Protein AF-A0A7C4D7M1-F1 (afdb_monomer)

Structure (mmCIF, N/CA/C/O backbone):
data_AF-A0A7C4D7M1-F1
#
_entry.id   AF-A0A7C4D7M1-F1
#
loop_
_atom_site.group_PDB
_atom_site.id
_atom_site.type_symbol
_atom_site.label_atom_id
_atom_site.label_alt_id
_atom_site.label_comp_id
_atom_site.label_asym_id
_atom_site.label_entity_id
_atom_site.label_seq_id
_atom_site.pdbx_PDB_ins_code
_atom_site.Cartn_x
_atom_site.Cartn_y
_atom_site.Cartn_z
_atom_site.occupancy
_atom_site.B_iso_or_equiv
_atom_site.auth_seq_id
_atom_site.auth_comp_id
_atom_site.auth_asym_id
_atom_site.auth_atom_id
_atom_site.pdbx_PDB_model_num
ATOM 1 N N . MET A 1 1 ? 53.637 16.516 -50.371 1.00 50.16 1 MET A N 1
ATOM 2 C CA . MET A 1 1 ? 54.147 16.818 -49.015 1.00 50.16 1 MET A CA 1
ATOM 3 C C . MET A 1 1 ? 53.227 17.854 -48.391 1.00 50.16 1 MET A C 1
ATOM 5 O O . MET A 1 1 ? 53.273 19.008 -48.789 1.00 50.16 1 MET A O 1
ATOM 9 N N . VAL A 1 2 ? 52.312 17.439 -47.511 1.00 54.41 2 VAL A N 1
ATOM 10 C CA . VAL A 1 2 ? 51.442 18.380 -46.788 1.00 54.41 2 VAL A CA 1
ATOM 11 C C . VAL A 1 2 ? 52.280 18.972 -45.658 1.00 54.41 2 VAL A C 1
ATOM 13 O O . VAL A 1 2 ? 52.757 18.233 -44.802 1.00 54.41 2 VAL A O 1
ATOM 16 N N . ASN A 1 3 ? 52.534 20.280 -45.714 1.00 55.53 3 ASN A N 1
ATOM 17 C CA . ASN A 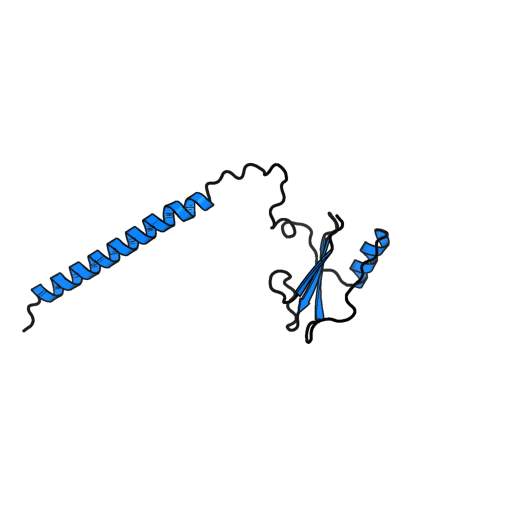1 3 ? 53.400 20.981 -44.768 1.00 55.53 3 ASN A CA 1
ATOM 18 C C . ASN A 1 3 ? 52.934 20.734 -43.328 1.00 55.53 3 ASN A C 1
ATOM 20 O O . ASN A 1 3 ? 51.800 21.068 -42.984 1.00 55.53 3 ASN A O 1
ATOM 24 N N . ALA A 1 4 ? 53.822 20.196 -42.486 1.00 59.88 4 ALA A N 1
ATOM 25 C CA . ALA A 1 4 ? 53.570 19.927 -41.067 1.00 59.88 4 ALA A CA 1
ATOM 26 C C . ALA A 1 4 ? 53.013 21.157 -40.322 1.00 59.88 4 ALA A C 1
ATOM 28 O O . ALA A 1 4 ? 52.165 21.021 -39.446 1.00 59.88 4 ALA A O 1
ATOM 29 N N . LEU A 1 5 ? 53.388 22.362 -40.771 1.00 57.03 5 LEU A N 1
ATOM 30 C CA . LEU A 1 5 ? 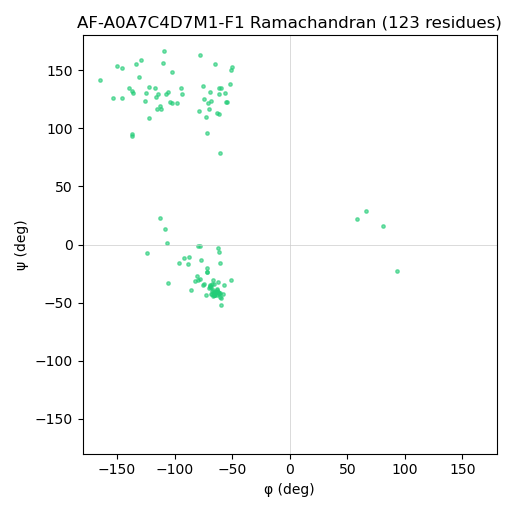52.870 23.640 -40.280 1.00 57.03 5 LEU A CA 1
ATOM 31 C C . LEU A 1 5 ? 51.336 23.772 -40.403 1.00 57.03 5 LEU A C 1
ATOM 33 O O . LEU A 1 5 ? 50.694 24.358 -39.538 1.00 57.03 5 LEU A O 1
ATOM 37 N N . SER A 1 6 ? 50.727 23.209 -41.454 1.00 62.22 6 SER A N 1
ATOM 38 C CA . SER A 1 6 ? 49.276 23.273 -41.690 1.00 62.22 6 SER A CA 1
ATOM 39 C C . SER A 1 6 ? 48.490 22.345 -40.758 1.00 62.22 6 SER A C 1
ATOM 41 O O . SER A 1 6 ? 47.384 22.681 -40.332 1.00 62.22 6 SER A O 1
ATOM 43 N N . LEU A 1 7 ? 49.069 21.193 -40.406 1.00 62.34 7 LEU A N 1
ATOM 44 C CA . LEU A 1 7 ? 48.445 20.214 -39.518 1.00 62.34 7 LEU A CA 1
ATOM 45 C C . LEU A 1 7 ? 48.434 20.716 -38.067 1.00 62.34 7 LEU A C 1
ATOM 47 O O . LEU A 1 7 ? 47.403 20.648 -37.401 1.00 62.34 7 LEU A O 1
ATOM 51 N N . THR A 1 8 ? 49.547 21.294 -37.607 1.00 65.88 8 THR A N 1
ATOM 52 C CA . THR A 1 8 ? 49.680 21.835 -36.246 1.00 65.88 8 THR A CA 1
ATOM 53 C C . THR A 1 8 ? 48.696 22.975 -35.984 1.00 65.88 8 THR A C 1
ATOM 55 O O . THR A 1 8 ? 48.059 22.999 -34.934 1.00 65.88 8 THR A O 1
ATOM 58 N N . VAL A 1 9 ? 48.497 23.873 -36.957 1.00 68.12 9 VAL A N 1
ATOM 59 C CA . VAL A 1 9 ? 47.524 24.977 -36.852 1.00 68.12 9 VAL A CA 1
ATOM 60 C C . VAL A 1 9 ? 46.093 24.448 -36.733 1.00 68.12 9 VAL A C 1
ATOM 62 O O . VAL A 1 9 ? 45.321 24.938 -35.913 1.00 68.12 9 VAL A O 1
ATOM 65 N N . ARG A 1 10 ? 45.734 23.409 -37.497 1.00 59.88 10 ARG A N 1
ATOM 66 C CA . ARG A 1 10 ? 44.396 22.802 -37.426 1.00 59.88 10 ARG A CA 1
ATOM 67 C C . ARG A 1 10 ? 44.147 22.140 -36.072 1.00 59.88 10 ARG A C 1
ATOM 69 O O . ARG A 1 10 ? 43.094 22.361 -35.489 1.00 59.88 10 ARG A O 1
ATOM 76 N N . ILE A 1 11 ? 45.120 21.400 -35.540 1.00 64.06 11 ILE A N 1
ATOM 77 C CA . ILE A 1 11 ? 45.010 20.758 -34.218 1.00 64.06 11 ILE A CA 1
ATOM 78 C C . ILE A 1 11 ? 44.845 21.807 -33.109 1.00 64.06 11 ILE A C 1
ATOM 80 O O . ILE A 1 11 ? 44.006 21.633 -32.229 1.00 64.06 11 ILE A O 1
ATOM 84 N N . LEU A 1 12 ? 45.579 22.922 -33.182 1.00 59.72 12 LEU A N 1
ATOM 85 C CA . LEU A 1 12 ? 45.454 24.037 -32.235 1.00 59.72 12 LEU A CA 1
ATOM 86 C C . LEU A 1 12 ? 44.070 24.703 -32.275 1.00 59.72 12 LEU A C 1
ATOM 88 O O . LEU A 1 12 ? 43.523 25.021 -31.221 1.00 59.72 12 LEU A O 1
ATOM 92 N N . ILE A 1 13 ? 43.482 24.867 -33.465 1.00 62.16 13 ILE A N 1
ATOM 93 C CA . ILE A 1 13 ? 42.122 25.408 -33.629 1.00 62.16 13 ILE A CA 1
ATOM 94 C C . ILE A 1 13 ? 41.071 24.444 -33.062 1.00 62.16 13 ILE A C 1
ATOM 96 O O . ILE A 1 13 ? 40.126 24.874 -32.406 1.00 62.16 13 ILE A O 1
ATOM 100 N N . PHE A 1 14 ? 41.231 23.136 -33.271 1.00 57.81 14 PHE A N 1
ATOM 101 C CA . PHE A 1 14 ? 40.309 22.156 -32.697 1.00 57.81 14 PHE A CA 1
ATOM 102 C C . PHE A 1 14 ? 40.432 22.090 -31.168 1.00 57.81 14 PHE A C 1
ATOM 104 O O . PHE A 1 14 ? 39.416 22.104 -30.479 1.00 57.81 14 PHE A O 1
ATOM 111 N N . ALA A 1 15 ? 41.649 22.100 -30.619 1.00 60.41 15 ALA A N 1
ATOM 112 C CA . ALA A 1 15 ? 41.863 22.079 -29.173 1.00 60.41 15 ALA A CA 1
ATOM 113 C C . ALA A 1 15 ? 41.288 23.322 -28.466 1.00 60.41 15 ALA A C 1
ATOM 115 O O . ALA A 1 15 ? 40.704 23.200 -27.387 1.00 60.41 15 ALA A O 1
ATOM 116 N N . SER A 1 16 ? 41.397 24.509 -29.077 1.00 58.03 16 SER A N 1
ATOM 117 C CA . SER A 1 16 ? 40.817 25.731 -28.508 1.00 58.03 16 SER A CA 1
ATOM 118 C C . SER A 1 16 ? 39.285 25.722 -28.536 1.00 58.03 16 SER A C 1
ATOM 120 O O . SER A 1 16 ? 38.668 26.161 -27.567 1.00 58.03 16 SER A O 1
ATOM 122 N N . ALA A 1 17 ? 38.671 25.152 -29.578 1.00 60.06 17 ALA A N 1
ATOM 123 C CA . ALA A 1 17 ? 37.217 25.040 -29.694 1.00 60.06 17 ALA A CA 1
ATOM 124 C C . ALA A 1 17 ? 36.597 24.065 -28.673 1.00 60.06 17 ALA A C 1
ATOM 126 O O . ALA A 1 17 ? 35.524 24.330 -28.137 1.00 60.06 17 ALA A O 1
ATOM 127 N N . PHE A 1 18 ? 37.269 22.954 -28.351 1.00 59.56 18 PHE A N 1
ATOM 128 C CA . PHE A 1 18 ? 36.792 22.037 -27.304 1.00 59.56 18 PHE A CA 1
ATOM 129 C C . PHE A 1 18 ? 36.900 22.648 -25.902 1.00 59.56 18 PHE A C 1
ATOM 131 O O . PHE A 1 18 ? 36.009 22.456 -25.074 1.00 59.56 18 PHE A O 1
ATOM 138 N N . SER A 1 19 ? 37.960 23.422 -25.649 1.00 60.06 19 SER A N 1
ATOM 139 C CA . SER A 1 19 ? 38.154 24.114 -24.372 1.00 60.06 19 SER A CA 1
ATOM 140 C C . SER A 1 19 ? 37.081 25.180 -24.128 1.00 60.06 19 SER A C 1
ATOM 142 O O . SER A 1 19 ? 36.503 25.239 -23.043 1.00 60.06 19 SER A O 1
ATOM 144 N N . THR A 1 20 ? 36.731 25.977 -25.145 1.00 65.12 20 THR A N 1
ATOM 145 C CA . THR A 1 20 ? 35.678 26.995 -25.003 1.00 65.12 20 THR A CA 1
ATOM 146 C C . THR A 1 20 ? 34.304 26.378 -24.764 1.00 65.12 20 THR A C 1
ATOM 148 O O . THR A 1 20 ? 33.588 26.854 -23.889 1.00 65.12 20 THR A O 1
ATOM 151 N N . ILE A 1 21 ? 33.955 25.282 -25.448 1.00 66.25 21 ILE A N 1
ATOM 152 C CA . ILE A 1 21 ? 32.680 24.582 -25.220 1.00 66.25 21 ILE A CA 1
ATOM 153 C C . ILE A 1 21 ? 32.611 24.015 -23.795 1.00 66.25 21 ILE A C 1
ATOM 155 O O . ILE A 1 21 ? 31.592 24.185 -23.128 1.00 66.25 21 ILE A O 1
ATOM 159 N N . ALA A 1 22 ? 33.686 23.396 -23.297 1.00 65.25 22 ALA A N 1
ATOM 160 C CA . ALA A 1 22 ? 33.722 22.855 -21.937 1.00 65.25 22 ALA A CA 1
ATOM 161 C C . ALA A 1 22 ? 33.534 23.955 -20.877 1.00 65.25 22 ALA A C 1
ATOM 163 O O . ALA A 1 22 ? 32.744 23.791 -19.947 1.00 65.25 22 ALA A O 1
ATOM 164 N N . ILE A 1 23 ? 34.192 25.104 -21.058 1.00 64.69 23 ILE A N 1
ATOM 165 C CA . ILE A 1 23 ? 34.057 26.258 -20.161 1.00 64.69 23 ILE A CA 1
ATOM 166 C C . ILE A 1 23 ? 32.645 26.856 -20.248 1.00 64.69 23 ILE A C 1
ATOM 168 O O . ILE A 1 23 ? 32.068 27.197 -19.217 1.00 64.69 23 ILE A O 1
ATOM 172 N N . SER A 1 24 ? 32.043 26.937 -21.439 1.00 63.69 24 SER A N 1
ATOM 173 C CA . SER A 1 24 ? 30.666 27.420 -21.604 1.00 63.69 24 SER A CA 1
ATOM 174 C C . SER A 1 24 ? 29.633 26.488 -20.966 1.00 63.69 24 SER A C 1
ATOM 176 O O . SER A 1 24 ? 28.741 26.967 -20.274 1.00 63.69 24 SER A O 1
ATOM 178 N N . VAL A 1 25 ? 29.762 25.166 -21.122 1.00 63.41 25 VAL A N 1
ATOM 179 C CA . VAL A 1 25 ? 28.865 24.196 -20.465 1.00 63.41 25 VAL A CA 1
ATOM 180 C C . VAL A 1 25 ? 29.007 24.281 -18.947 1.00 63.41 25 VAL A C 1
ATOM 182 O O . VAL A 1 25 ? 28.000 24.286 -18.241 1.00 63.41 25 VAL A O 1
ATOM 185 N N . MET A 1 26 ? 30.232 24.431 -18.443 1.00 62.16 26 MET A N 1
ATOM 186 C CA . MET A 1 26 ? 30.495 24.583 -17.014 1.00 62.16 26 MET A CA 1
ATOM 187 C C . MET A 1 26 ? 29.919 25.903 -16.475 1.00 62.16 26 MET A C 1
ATOM 189 O O . MET A 1 26 ? 29.244 25.893 -15.456 1.00 62.16 26 MET A O 1
ATOM 193 N N . LEU A 1 27 ? 30.068 27.025 -17.187 1.00 60.47 27 LEU A N 1
ATOM 194 C CA . LEU A 1 27 ? 29.513 28.324 -16.776 1.00 60.47 27 LEU A CA 1
ATOM 195 C C . LEU A 1 27 ? 27.987 28.426 -16.896 1.00 60.47 27 LEU A C 1
ATOM 197 O O . LEU A 1 27 ? 27.398 29.248 -16.204 1.00 60.47 27 LEU A O 1
ATOM 201 N N . ILE A 1 28 ? 27.339 27.623 -17.743 1.00 61.94 28 ILE A N 1
ATOM 202 C CA . ILE A 1 28 ? 25.870 27.596 -17.857 1.00 61.94 28 ILE A CA 1
ATOM 203 C C . ILE A 1 28 ? 25.258 26.649 -16.813 1.00 61.94 28 ILE A C 1
ATOM 205 O O . ILE A 1 28 ? 24.239 26.971 -16.203 1.00 61.94 28 ILE A O 1
ATOM 209 N N . THR A 1 29 ? 25.888 25.498 -16.559 1.00 57.91 29 THR A N 1
ATOM 210 C CA . THR A 1 29 ? 25.381 24.511 -15.589 1.00 57.91 29 THR A CA 1
ATOM 211 C C . THR A 1 29 ? 25.691 24.871 -14.134 1.00 57.91 29 THR A C 1
ATOM 213 O O . THR A 1 29 ? 24.888 24.563 -13.257 1.00 57.91 29 THR A O 1
ATOM 216 N N . TRP A 1 30 ? 26.794 25.570 -13.853 1.00 53.25 30 TRP A N 1
ATOM 217 C CA . TRP A 1 30 ? 27.205 25.922 -12.488 1.00 53.25 30 TRP A CA 1
ATOM 218 C C . TRP A 1 30 ? 26.269 26.913 -11.767 1.00 53.25 30 TRP A C 1
ATOM 220 O O . TRP A 1 30 ? 25.927 26.645 -10.614 1.00 53.25 30 TRP A O 1
ATOM 230 N N . PRO A 1 31 ? 25.785 28.013 -12.383 1.00 55.06 31 PRO A N 1
ATOM 231 C CA . PRO A 1 31 ? 24.812 28.879 -11.725 1.00 55.06 31 PRO A CA 1
ATOM 232 C C . PRO A 1 31 ? 23.438 28.207 -11.602 1.00 55.06 31 PRO A C 1
ATOM 234 O O . PRO A 1 31 ? 22.823 28.308 -10.547 1.00 55.06 31 PRO A O 1
ATOM 237 N N . CYS A 1 32 ? 22.994 27.430 -12.600 1.00 49.91 32 CYS A N 1
ATOM 238 C CA . CYS A 1 32 ? 21.704 26.730 -12.518 1.00 49.91 32 CYS A CA 1
ATOM 239 C C . CYS A 1 32 ? 21.698 25.586 -11.484 1.00 49.91 32 CYS A C 1
ATOM 241 O O . CYS A 1 32 ? 20.688 25.365 -10.820 1.00 49.91 32 CYS A O 1
ATOM 243 N N . GLY A 1 33 ? 22.817 24.873 -11.310 1.00 50.81 33 GLY A N 1
ATOM 244 C CA . GLY A 1 33 ? 22.937 23.788 -10.331 1.00 50.81 33 GLY A CA 1
ATOM 245 C C . GLY A 1 33 ? 23.080 24.275 -8.885 1.00 50.81 33 GLY A C 1
ATOM 246 O O . GLY A 1 33 ? 22.540 23.653 -7.972 1.00 50.81 33 GLY A O 1
ATOM 247 N N . LEU A 1 34 ? 23.761 25.406 -8.657 1.00 47.66 34 LEU A N 1
ATOM 248 C CA . LEU A 1 34 ? 23.913 25.973 -7.310 1.00 47.66 34 LEU A CA 1
ATOM 249 C C . LEU A 1 34 ? 22.672 26.720 -6.828 1.00 47.66 34 LEU A C 1
ATOM 251 O O . LEU A 1 34 ? 22.415 26.732 -5.628 1.00 47.66 34 LEU A O 1
ATOM 255 N N . GLU A 1 35 ? 21.884 27.315 -7.719 1.00 48.53 35 GLU A N 1
ATOM 256 C CA . GLU A 1 35 ? 20.650 28.004 -7.326 1.00 48.53 35 GLU A CA 1
ATOM 257 C C . GLU A 1 35 ? 19.547 27.022 -6.897 1.00 48.53 35 GLU A C 1
ATOM 259 O O . GLU A 1 35 ? 18.716 27.354 -6.050 1.00 48.53 35 GLU A O 1
ATOM 264 N N . TYR A 1 36 ? 19.623 25.768 -7.359 1.00 49.59 36 TYR A N 1
ATOM 265 C CA . TYR A 1 36 ? 18.827 24.661 -6.821 1.00 49.59 36 TYR A CA 1
ATOM 266 C C . TYR A 1 36 ? 19.200 24.323 -5.365 1.00 49.59 36 TYR A C 1
ATOM 268 O O . TYR A 1 36 ? 18.332 23.993 -4.562 1.00 49.59 36 TYR A O 1
ATOM 276 N N . TYR A 1 37 ? 20.476 24.468 -4.991 1.00 47.19 37 TYR A N 1
ATOM 277 C CA . TYR A 1 37 ? 20.976 24.185 -3.638 1.00 47.19 37 TYR A CA 1
ATOM 278 C C . TYR A 1 37 ? 20.975 25.396 -2.689 1.00 47.19 37 TYR A C 1
ATOM 280 O O . TYR A 1 37 ? 21.188 25.230 -1.489 1.00 47.19 37 TYR A O 1
ATOM 288 N N . ARG A 1 38 ? 20.762 26.618 -3.200 1.00 43.81 38 ARG A N 1
ATOM 289 C CA . ARG A 1 38 ? 20.889 27.871 -2.432 1.00 43.81 38 ARG A CA 1
ATOM 290 C C . ARG A 1 38 ? 19.564 28.562 -2.125 1.00 43.81 38 ARG A C 1
ATOM 292 O O . ARG A 1 38 ? 19.577 29.711 -1.683 1.00 43.81 38 ARG A O 1
ATOM 299 N N . ARG A 1 39 ? 18.420 27.898 -2.306 1.00 43.88 39 ARG A N 1
ATOM 300 C CA . ARG A 1 39 ? 17.216 28.366 -1.614 1.00 43.88 39 ARG A CA 1
ATOM 301 C C . ARG A 1 39 ? 17.390 28.056 -0.128 1.00 43.88 39 ARG A C 1
ATOM 303 O O . ARG A 1 39 ? 17.578 26.888 0.210 1.00 43.88 39 ARG A O 1
ATOM 310 N N . PRO A 1 40 ? 17.334 29.052 0.773 1.00 45.66 40 PRO A N 1
ATOM 311 C CA . PRO A 1 40 ? 17.099 28.735 2.165 1.00 45.66 40 PRO A CA 1
ATOM 312 C C . PRO A 1 40 ? 15.722 28.072 2.188 1.00 45.66 40 PRO A C 1
ATOM 314 O O . PRO A 1 40 ? 14.721 28.710 1.858 1.00 45.66 40 PRO A O 1
ATOM 317 N N . PHE A 1 41 ? 15.683 26.779 2.501 1.00 51.56 41 PHE A N 1
ATOM 318 C CA . PHE A 1 41 ? 14.474 26.111 2.957 1.00 51.56 41 PHE A CA 1
ATOM 319 C C . PHE A 1 41 ? 14.049 26.813 4.254 1.00 51.56 41 PHE A C 1
ATOM 321 O O . PHE A 1 41 ? 14.354 26.378 5.359 1.00 51.56 41 PHE A O 1
ATOM 328 N N . GLY A 1 42 ? 13.412 27.976 4.119 1.00 46.12 42 GLY A N 1
ATOM 329 C CA . GLY A 1 42 ? 12.518 28.467 5.147 1.00 46.12 42 GLY A CA 1
ATOM 330 C C . GLY A 1 42 ? 11.408 27.426 5.269 1.00 46.12 42 GLY A C 1
ATOM 331 O O . GLY A 1 42 ? 10.942 26.946 4.230 1.00 46.12 42 GLY A O 1
ATOM 332 N N . PRO A 1 43 ? 11.016 27.025 6.488 1.00 46.31 43 PRO A N 1
ATOM 333 C CA . PRO A 1 43 ? 9.937 26.067 6.646 1.00 46.31 43 PRO A CA 1
ATOM 334 C C . PRO A 1 43 ? 8.715 26.627 5.922 1.00 46.31 43 PRO A C 1
ATOM 336 O O . PRO A 1 43 ? 8.283 27.752 6.190 1.00 46.31 43 PRO A O 1
ATOM 339 N N . ALA A 1 44 ? 8.191 25.867 4.959 1.00 50.59 44 ALA A N 1
ATOM 340 C CA . ALA A 1 44 ? 6.883 26.158 4.409 1.00 50.59 44 ALA A CA 1
ATOM 341 C C . ALA A 1 44 ? 5.908 26.277 5.596 1.00 50.59 44 ALA A C 1
ATOM 343 O O . ALA A 1 44 ? 5.990 25.464 6.521 1.00 50.59 44 ALA A O 1
ATOM 344 N N . PRO A 1 45 ? 4.986 27.256 5.607 1.00 47.81 45 PRO A N 1
ATOM 345 C CA . PRO A 1 45 ? 4.042 27.428 6.712 1.00 47.81 45 PRO A CA 1
ATOM 346 C C . PRO A 1 45 ? 3.123 26.209 6.916 1.00 47.81 45 PRO A C 1
ATOM 348 O O . PRO A 1 45 ? 2.420 26.142 7.917 1.00 47.81 45 PRO A O 1
ATOM 351 N N . PHE A 1 46 ? 3.188 25.223 6.018 1.00 51.75 46 PHE A N 1
ATOM 352 C CA . PHE A 1 46 ? 2.668 23.875 6.190 1.00 51.75 46 PHE A CA 1
ATOM 353 C C . PHE A 1 46 ? 3.716 22.895 5.648 1.00 51.75 46 PHE A C 1
ATOM 355 O O . PHE A 1 46 ? 3.838 22.700 4.440 1.00 51.75 46 PHE A O 1
ATOM 362 N N . GLY A 1 47 ? 4.554 22.373 6.544 1.00 41.03 47 GLY A N 1
ATOM 363 C CA . GLY A 1 47 ? 5.633 21.443 6.225 1.00 41.03 47 GLY A CA 1
ATOM 364 C C . GLY A 1 47 ? 5.102 20.064 5.854 1.00 41.03 47 GLY A C 1
ATOM 365 O O . GLY A 1 47 ? 4.848 19.249 6.732 1.00 41.03 47 GLY A O 1
ATOM 366 N N . LEU A 1 48 ? 4.962 19.815 4.556 1.00 43.31 48 LEU A N 1
ATOM 367 C CA . LEU A 1 48 ? 4.903 18.473 3.989 1.00 43.31 48 LEU A CA 1
ATOM 368 C C .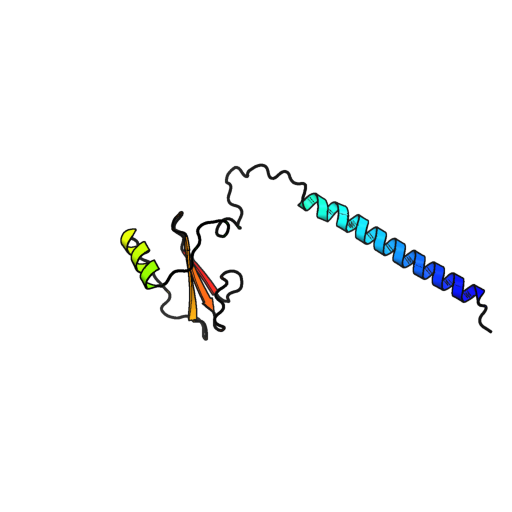 LEU A 1 48 ? 5.764 18.479 2.725 1.00 43.31 48 LEU A C 1
ATOM 370 O O . LEU A 1 48 ? 5.307 18.855 1.645 1.00 43.31 48 LEU A O 1
ATOM 374 N N . ASP A 1 49 ? 7.032 18.099 2.872 1.00 44.97 49 ASP A N 1
ATOM 375 C CA . ASP A 1 49 ? 7.811 17.624 1.733 1.00 44.97 49 ASP A CA 1
ATOM 376 C C . ASP A 1 49 ? 7.083 16.387 1.166 1.00 44.97 49 ASP A C 1
ATOM 378 O O . ASP A 1 49 ? 6.711 15.498 1.936 1.00 44.97 49 ASP A O 1
ATOM 382 N N . PRO A 1 50 ? 6.892 16.246 -0.158 1.00 47.59 50 PRO A N 1
ATOM 383 C CA . PRO A 1 50 ? 6.281 15.047 -0.746 1.00 47.59 50 PRO A CA 1
ATOM 384 C C . PRO A 1 50 ? 7.098 13.758 -0.499 1.00 47.59 50 PRO A C 1
ATOM 386 O O . PRO A 1 50 ? 6.673 12.673 -0.887 1.00 47.59 50 PRO A O 1
ATOM 389 N N . GLY A 1 51 ? 8.268 13.859 0.147 1.00 47.50 51 GLY A N 1
ATOM 390 C CA . GLY A 1 51 ? 9.087 12.736 0.603 1.00 47.50 51 GLY A CA 1
ATOM 391 C C . GLY A 1 51 ? 8.751 12.194 2.001 1.00 47.50 51 GLY A C 1
ATOM 392 O O . GLY A 1 51 ? 9.225 11.109 2.338 1.00 47.50 51 GLY A O 1
ATOM 393 N N . ASP A 1 52 ? 7.925 12.879 2.802 1.00 48.59 52 ASP A N 1
ATOM 394 C CA . ASP A 1 52 ? 7.800 12.601 4.247 1.00 48.59 52 ASP A CA 1
ATOM 395 C C . ASP A 1 52 ? 6.963 11.377 4.639 1.00 48.59 52 ASP A C 1
ATOM 397 O O . ASP A 1 52 ? 6.867 10.991 5.811 1.00 48.59 52 ASP A O 1
ATOM 401 N N . PHE A 1 53 ? 6.401 10.687 3.652 1.00 53.69 53 PHE A N 1
ATOM 402 C CA . PHE A 1 53 ? 5.864 9.358 3.883 1.00 53.69 53 PHE A CA 1
ATOM 403 C C . PHE A 1 53 ? 6.958 8.329 4.214 1.00 53.69 53 PHE A C 1
ATOM 405 O O . PHE A 1 53 ? 6.726 7.399 4.985 1.00 53.69 53 PHE A O 1
ATOM 412 N N . TYR A 1 54 ? 8.165 8.519 3.670 1.00 53.00 54 TYR A N 1
ATOM 413 C CA . TYR A 1 54 ? 9.236 7.515 3.647 1.00 53.00 54 TYR A CA 1
ATOM 414 C C . TYR A 1 54 ? 10.390 7.780 4.608 1.00 53.00 54 TYR A C 1
ATOM 416 O O . TYR A 1 54 ? 11.348 7.010 4.629 1.00 53.00 54 TYR A O 1
ATOM 424 N N . SER A 1 55 ? 10.315 8.857 5.385 1.00 56.59 55 SER A N 1
ATOM 425 C CA . SER A 1 55 ? 11.417 9.320 6.231 1.00 56.59 55 SER A CA 1
ATOM 426 C C . SER A 1 55 ? 11.506 8.584 7.572 1.00 56.59 55 SER A C 1
ATOM 428 O O . SER A 1 55 ? 12.604 8.405 8.089 1.00 56.59 55 SER A O 1
ATOM 430 N N . ALA A 1 56 ? 10.382 8.137 8.136 1.00 58.62 56 ALA A N 1
ATOM 431 C CA . ALA A 1 56 ? 10.337 7.329 9.354 1.00 58.62 56 ALA A CA 1
ATOM 432 C C . ALA A 1 56 ? 8.949 6.676 9.498 1.00 58.62 56 ALA A C 1
ATOM 434 O O . ALA A 1 56 ? 7.933 7.295 9.183 1.00 58.62 56 ALA A O 1
ATOM 435 N N . ASP A 1 57 ? 8.920 5.430 9.971 1.00 69.25 57 ASP A N 1
ATOM 436 C CA . ASP A 1 57 ? 7.733 4.725 10.493 1.00 69.25 57 ASP A CA 1
ATOM 437 C C . ASP A 1 57 ? 6.754 4.086 9.492 1.00 69.25 57 ASP A C 1
ATOM 439 O O . ASP A 1 57 ? 5.649 3.693 9.867 1.00 69.25 57 ASP A O 1
ATOM 443 N N . CY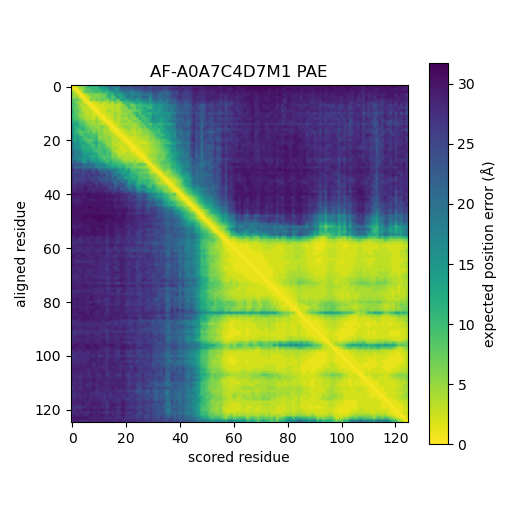S A 1 58 ? 7.156 3.903 8.234 1.00 79.94 58 CYS A N 1
ATOM 444 C CA . CYS A 1 58 ? 6.411 3.064 7.295 1.00 79.94 58 CYS A CA 1
ATOM 445 C C . CYS A 1 58 ? 6.964 1.629 7.289 1.00 79.94 58 CYS A C 1
ATOM 447 O O . CYS A 1 58 ? 8.171 1.428 7.135 1.00 79.94 58 CYS A O 1
ATOM 449 N N . ARG A 1 59 ? 6.092 0.626 7.444 1.00 90.50 59 ARG A N 1
ATOM 450 C CA . ARG A 1 59 ? 6.472 -0.795 7.504 1.00 90.50 59 ARG A CA 1
ATOM 451 C C . ARG A 1 59 ? 5.629 -1.646 6.563 1.00 90.50 59 ARG A C 1
ATOM 453 O O . ARG A 1 59 ? 4.441 -1.388 6.384 1.00 90.50 59 ARG A O 1
ATOM 460 N N . GLU A 1 60 ? 6.245 -2.663 5.965 1.00 93.12 60 GLU A N 1
ATOM 461 C CA . GLU A 1 60 ? 5.515 -3.686 5.211 1.00 93.12 60 GLU A CA 1
ATOM 462 C C . GLU A 1 60 ? 4.700 -4.539 6.193 1.00 93.12 60 GLU A C 1
ATOM 464 O O . GLU A 1 60 ? 5.225 -4.979 7.218 1.00 93.12 60 GLU A O 1
ATOM 469 N N . VAL A 1 61 ? 3.419 -4.751 5.894 1.00 94.00 61 VAL A N 1
ATOM 470 C CA . VAL A 1 61 ? 2.486 -5.526 6.720 1.00 94.00 61 VAL A CA 1
ATOM 471 C C . VAL A 1 61 ? 1.763 -6.575 5.889 1.00 94.00 61 VAL A C 1
ATOM 473 O O . VAL A 1 61 ? 1.640 -6.472 4.668 1.00 94.00 61 VAL A O 1
ATOM 476 N N . SER A 1 62 ? 1.247 -7.597 6.566 1.00 94.88 62 SER A N 1
ATOM 477 C CA . SER A 1 62 ? 0.337 -8.561 5.943 1.00 94.88 62 SER A CA 1
ATOM 478 C C . SER A 1 62 ? -1.081 -7.993 5.810 1.00 94.88 62 SER A C 1
ATOM 480 O O . SER A 1 62 ? -1.450 -7.030 6.486 1.00 94.88 62 SER A O 1
ATOM 482 N N . LEU A 1 63 ? -1.907 -8.621 4.967 1.00 93.31 63 LEU A N 1
ATOM 483 C CA . LEU A 1 63 ? -3.322 -8.257 4.857 1.00 93.31 63 LEU A CA 1
ATOM 484 C C . LEU A 1 63 ? -4.059 -8.466 6.190 1.00 93.31 63 LEU A C 1
ATOM 486 O O . LEU A 1 63 ? -4.831 -7.601 6.589 1.00 93.31 63 LEU A O 1
ATOM 490 N N . ASP A 1 64 ? -3.789 -9.566 6.899 1.00 94.69 64 ASP A N 1
ATOM 491 C CA . ASP A 1 64 ? -4.370 -9.848 8.219 1.00 94.69 64 ASP A CA 1
ATOM 492 C C . ASP A 1 64 ? -4.006 -8.780 9.254 1.00 94.69 64 ASP A C 1
ATOM 494 O O . ASP A 1 64 ? -4.850 -8.331 10.032 1.00 94.69 64 ASP A O 1
ATOM 498 N N . GLU A 1 65 ? -2.751 -8.333 9.244 1.00 94.25 65 GLU A N 1
ATOM 499 C CA . GLU A 1 65 ? -2.294 -7.270 10.130 1.00 94.25 65 GLU A CA 1
ATOM 500 C C . GLU A 1 65 ? -2.966 -5.933 9.814 1.00 94.25 65 GLU A C 1
ATOM 502 O O . GLU A 1 65 ? -3.436 -5.253 10.727 1.00 94.25 65 GLU A O 1
ATOM 507 N N . LEU A 1 66 ? -3.089 -5.582 8.531 1.00 93.06 66 LEU A N 1
ATOM 508 C CA . LEU A 1 66 ? -3.828 -4.392 8.127 1.00 93.06 66 LEU A CA 1
ATOM 509 C C . LEU A 1 66 ? -5.292 -4.464 8.589 1.00 93.06 66 LEU A C 1
ATOM 511 O O . LEU A 1 66 ? -5.809 -3.495 9.141 1.00 93.06 66 LEU A O 1
ATOM 515 N N . VAL A 1 67 ? -5.959 -5.605 8.382 1.00 93.38 67 VAL A N 1
ATOM 516 C CA . VAL A 1 67 ? -7.352 -5.817 8.804 1.00 93.38 67 VAL A CA 1
ATOM 517 C C . VAL A 1 67 ? -7.491 -5.617 10.310 1.00 93.38 67 VAL A C 1
ATOM 519 O O . VAL A 1 67 ? -8.427 -4.946 10.748 1.00 93.38 67 VAL A O 1
ATOM 522 N N . LYS A 1 68 ? -6.544 -6.136 11.099 1.00 93.69 68 LYS A N 1
ATOM 523 C CA . LYS A 1 68 ? -6.517 -5.942 12.550 1.00 93.69 68 LYS A CA 1
ATOM 524 C C . LYS A 1 68 ? -6.427 -4.459 12.917 1.00 93.69 68 LYS A C 1
ATOM 526 O O . LYS A 1 68 ? -7.286 -3.980 13.651 1.00 93.69 68 LYS A O 1
ATOM 531 N N . VAL A 1 69 ? -5.460 -3.725 12.362 1.00 91.50 69 VAL A N 1
ATOM 532 C CA . VAL A 1 69 ? -5.269 -2.290 12.653 1.00 91.50 69 VAL A CA 1
ATOM 533 C C . VAL A 1 69 ? -6.502 -1.469 12.260 1.00 91.50 69 VAL A C 1
ATOM 535 O O . VAL A 1 69 ? -6.987 -0.636 13.024 1.00 91.50 69 VAL A O 1
ATOM 538 N N . VAL A 1 70 ? -7.057 -1.729 11.077 1.00 91.00 70 VAL A N 1
ATOM 539 C CA . VAL A 1 70 ? -8.245 -1.035 10.556 1.00 91.00 70 VAL A CA 1
ATOM 540 C C . 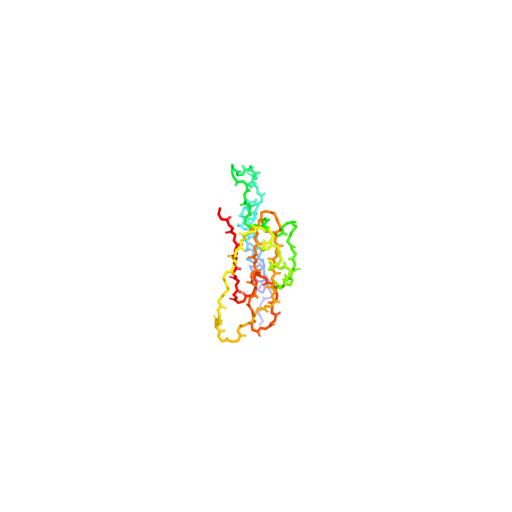VAL A 1 70 ? -9.478 -1.322 11.413 1.00 91.00 70 VAL A C 1
ATOM 542 O O . VAL A 1 70 ? -10.253 -0.406 11.695 1.00 91.00 70 VAL A O 1
ATOM 545 N N . SER A 1 71 ? -9.641 -2.569 11.860 1.00 91.19 71 SER A N 1
ATOM 546 C CA . SER A 1 71 ? -10.737 -2.973 12.741 1.00 91.19 71 SER A CA 1
ATOM 547 C C . SER A 1 71 ? -10.612 -2.353 14.132 1.00 91.19 71 SER A C 1
ATOM 549 O O . SER A 1 71 ? -11.613 -1.886 14.672 1.00 91.19 71 SER A O 1
ATOM 551 N N . GLU A 1 72 ? -9.410 -2.321 14.712 1.00 91.38 72 GLU A N 1
ATOM 552 C CA . GLU A 1 72 ? -9.143 -1.674 16.007 1.00 91.38 72 GLU A CA 1
ATOM 553 C C . GLU A 1 72 ? -9.412 -0.163 15.949 1.00 91.38 72 GLU A C 1
ATOM 555 O O . GLU A 1 72 ? -9.905 0.420 16.912 1.00 91.38 72 GLU A O 1
ATOM 560 N N . ALA A 1 73 ? -9.183 0.459 14.789 1.00 87.25 73 ALA A N 1
ATOM 561 C CA . ALA A 1 73 ? -9.510 1.859 14.535 1.00 87.25 73 ALA A CA 1
ATOM 562 C C . ALA A 1 73 ? -10.999 2.117 14.212 1.00 87.25 73 ALA A C 1
ATOM 564 O O . ALA A 1 73 ? -11.370 3.267 13.968 1.00 87.25 73 ALA A O 1
ATOM 565 N N . GLY A 1 74 ? -11.852 1.084 14.165 1.00 89.25 74 GLY A N 1
ATOM 566 C CA . GLY A 1 74 ? -13.273 1.216 13.818 1.00 89.25 74 GLY A CA 1
ATOM 567 C C . GLY A 1 74 ? -13.520 1.649 12.368 1.00 89.25 74 GLY A C 1
ATOM 568 O O . GLY A 1 74 ? -14.509 2.323 12.080 1.00 89.25 74 GLY A O 1
ATOM 569 N N . ARG A 1 75 ? -12.604 1.311 11.455 1.00 87.06 75 ARG A N 1
ATOM 570 C CA . ARG A 1 75 ? -12.655 1.683 10.035 1.00 87.06 75 ARG A CA 1
ATOM 571 C C . ARG A 1 75 ? -12.956 0.463 9.165 1.00 87.06 75 ARG A C 1
ATOM 573 O O . ARG A 1 75 ? -12.892 -0.684 9.598 1.00 87.06 75 ARG A O 1
ATOM 580 N N . THR A 1 76 ? -13.293 0.705 7.904 1.00 90.31 76 THR A N 1
ATOM 581 C CA . THR A 1 76 ? -13.467 -0.349 6.898 1.00 90.31 76 THR A CA 1
ATOM 582 C C . THR A 1 76 ? -12.799 0.096 5.610 1.00 90.31 76 THR A C 1
ATOM 584 O O . THR A 1 76 ? -13.031 1.212 5.147 1.00 90.31 76 THR A O 1
ATOM 587 N N . ILE A 1 77 ? -11.968 -0.774 5.040 1.00 89.31 77 ILE A N 1
ATOM 588 C CA . ILE A 1 77 ? -11.307 -0.544 3.756 1.00 89.31 77 ILE A CA 1
ATOM 589 C C . ILE A 1 77 ? -11.977 -1.414 2.699 1.00 89.31 77 ILE A C 1
ATOM 591 O O . ILE A 1 77 ? -12.150 -2.616 2.893 1.00 89.31 77 ILE A O 1
ATOM 595 N N . TYR A 1 78 ? -12.323 -0.806 1.567 1.00 89.62 78 TYR A N 1
ATOM 596 C CA . TYR A 1 78 ? -12.847 -1.508 0.402 1.00 89.62 78 TYR A CA 1
ATOM 597 C C . TYR A 1 78 ? -11.744 -1.655 -0.637 1.00 89.62 78 TYR A C 1
ATOM 599 O O . TYR A 1 78 ? -11.187 -0.661 -1.101 1.00 89.62 78 TYR A O 1
ATOM 607 N N . LEU A 1 79 ? -11.446 -2.897 -1.008 1.00 89.31 79 LEU A N 1
ATOM 608 C CA . LEU A 1 79 ? -10.466 -3.209 -2.041 1.00 89.31 79 LEU A CA 1
ATOM 609 C C . LEU A 1 79 ? -11.160 -3.579 -3.353 1.00 89.31 79 LEU A C 1
ATOM 611 O O . LEU A 1 79 ? -12.253 -4.157 -3.335 1.00 89.31 79 LEU A O 1
ATOM 615 N N . PRO A 1 80 ? -10.540 -3.271 -4.503 1.00 85.69 80 PRO A N 1
ATOM 616 C CA . PRO A 1 80 ? -11.070 -3.686 -5.789 1.00 85.69 80 PRO A CA 1
ATOM 617 C C . PRO A 1 80 ? -11.118 -5.216 -5.874 1.00 85.69 80 PRO A C 1
ATOM 619 O O . PRO A 1 80 ? -10.126 -5.904 -5.653 1.00 85.69 80 PRO A O 1
ATOM 622 N N . SER A 1 81 ? -12.275 -5.757 -6.254 1.00 86.06 81 SER A N 1
ATOM 623 C CA . SER A 1 81 ? -12.454 -7.201 -6.470 1.00 86.06 81 SER A CA 1
ATOM 624 C C . SER A 1 81 ? -11.859 -7.695 -7.792 1.00 86.06 81 SER A C 1
ATOM 626 O O . SER A 1 81 ? -11.738 -8.900 -8.013 1.00 86.06 81 SER A O 1
ATOM 628 N N . LYS A 1 82 ? -11.510 -6.770 -8.693 1.00 88.06 82 LYS A N 1
ATOM 629 C CA . LYS A 1 82 ? -10.899 -7.047 -9.993 1.00 88.06 82 LYS A CA 1
ATOM 630 C C . LYS A 1 82 ? -9.770 -6.063 -10.241 1.00 88.06 82 LYS A C 1
ATOM 632 O O . LYS A 1 82 ? -9.962 -4.858 -10.105 1.00 88.06 82 LYS A O 1
ATOM 637 N N . LEU A 1 83 ? -8.632 -6.593 -10.663 1.00 89.19 83 LEU A N 1
ATOM 638 C CA . LEU A 1 83 ? -7.473 -5.819 -11.086 1.00 89.19 83 LEU A CA 1
ATOM 639 C C . LEU A 1 83 ? -7.279 -5.943 -12.606 1.00 89.19 83 LEU A C 1
ATOM 641 O O . LEU A 1 83 ? -7.739 -6.924 -13.208 1.00 89.19 83 LEU A O 1
ATOM 645 N N . PRO A 1 84 ? -6.603 -4.972 -13.244 1.00 87.06 84 PRO A N 1
ATOM 646 C CA . PRO A 1 84 ? -6.097 -5.116 -14.605 1.00 87.06 84 PRO A CA 1
ATOM 647 C C . PRO A 1 84 ? -5.289 -6.411 -14.783 1.00 87.06 84 PRO A C 1
ATOM 649 O O . PRO A 1 84 ? -4.685 -6.921 -13.838 1.00 87.06 84 PRO A O 1
ATOM 652 N N . ARG A 1 85 ? -5.305 -6.974 -15.999 1.00 85.69 85 ARG A N 1
ATOM 653 C CA . ARG A 1 85 ? -4.722 -8.300 -16.266 1.00 85.69 85 ARG A CA 1
ATOM 654 C C . ARG A 1 85 ? -3.252 -8.361 -15.853 1.00 85.69 85 ARG A C 1
ATOM 656 O O . ARG A 1 85 ? -2.463 -7.529 -16.275 1.00 85.69 85 ARG A O 1
ATOM 663 N N . GLY A 1 86 ? -2.910 -9.403 -15.098 1.00 88.94 86 GLY A N 1
ATOM 664 C CA . GLY A 1 86 ? -1.543 -9.698 -14.667 1.00 88.94 86 GLY A CA 1
ATOM 665 C C . GLY A 1 86 ? -1.179 -9.114 -13.305 1.00 88.94 86 GLY A C 1
ATOM 666 O O . GLY A 1 86 ? -0.323 -9.686 -12.640 1.00 88.94 86 GLY A O 1
ATOM 667 N N . LEU A 1 87 ? -1.864 -8.061 -12.850 1.00 93.19 87 LEU A N 1
ATOM 668 C CA . LEU A 1 87 ? -1.558 -7.415 -11.577 1.00 93.19 87 LEU A CA 1
ATOM 669 C C . LEU A 1 87 ? -2.046 -8.239 -10.386 1.00 93.19 87 LEU A C 1
ATOM 671 O O . LEU A 1 87 ? -3.176 -8.739 -10.363 1.00 93.19 87 LEU A O 1
ATOM 675 N N . LYS A 1 88 ? -1.191 -8.334 -9.371 1.00 93.75 88 LYS A N 1
ATOM 676 C CA . LYS A 1 88 ? -1.475 -8.965 -8.080 1.00 93.75 88 LYS A CA 1
ATOM 677 C C . LYS A 1 88 ? -0.992 -8.050 -6.968 1.00 93.75 88 LYS A C 1
ATOM 679 O O . LYS A 1 88 ? -0.101 -7.242 -7.191 1.00 93.75 88 LYS A O 1
ATOM 684 N N . LEU A 1 89 ? -1.583 -8.169 -5.784 1.00 93.88 89 LEU A N 1
ATOM 685 C CA . LEU A 1 89 ? -1.116 -7.447 -4.603 1.00 93.88 89 LEU A CA 1
ATOM 686 C C . LEU A 1 89 ? 0.233 -8.033 -4.161 1.00 93.88 89 LEU A C 1
ATOM 688 O O . LEU A 1 89 ? 0.290 -9.209 -3.804 1.00 93.88 89 LEU A O 1
ATOM 692 N N . THR A 1 90 ? 1.294 -7.231 -4.206 1.00 95.06 90 THR A N 1
ATOM 693 C CA . THR A 1 90 ? 2.676 -7.660 -3.929 1.00 95.06 90 THR A CA 1
ATOM 694 C C . THR A 1 90 ? 3.187 -7.174 -2.581 1.00 95.06 90 THR A C 1
ATOM 696 O O . THR A 1 90 ? 3.953 -7.882 -1.926 1.00 95.06 90 THR A O 1
ATOM 699 N N . ALA A 1 91 ? 2.750 -5.992 -2.144 1.00 95.12 91 ALA A N 1
ATOM 700 C CA . ALA A 1 91 ? 3.086 -5.443 -0.839 1.00 95.12 91 ALA A CA 1
ATOM 701 C C . ALA A 1 91 ? 1.969 -4.544 -0.303 1.00 95.12 91 ALA A C 1
ATOM 703 O O . ALA A 1 91 ? 1.196 -3.944 -1.055 1.00 95.12 91 ALA A O 1
ATOM 704 N N . ILE A 1 92 ? 1.909 -4.446 1.022 1.00 95.31 92 ILE A N 1
ATOM 705 C CA . ILE A 1 92 ? 1.096 -3.470 1.737 1.00 95.31 92 ILE A CA 1
ATOM 706 C C . ILE A 1 92 ? 2.042 -2.734 2.671 1.00 95.31 92 ILE A C 1
ATOM 708 O O . ILE A 1 92 ? 2.702 -3.359 3.498 1.00 95.31 92 ILE A O 1
ATOM 712 N N . TYR A 1 93 ? 2.092 -1.416 2.556 1.00 93.31 93 TYR A N 1
ATOM 713 C CA . TYR A 1 93 ? 2.841 -0.571 3.469 1.00 93.31 93 TYR A CA 1
ATOM 714 C C . TYR A 1 93 ? 1.879 0.185 4.365 1.00 93.31 93 TYR A C 1
ATOM 716 O O . TYR A 1 93 ? 0.938 0.811 3.883 1.00 93.31 93 TYR A O 1
ATOM 724 N N . LEU A 1 94 ? 2.121 0.124 5.667 1.00 91.50 94 LEU A N 1
ATOM 725 C CA . LEU A 1 94 ? 1.328 0.804 6.674 1.00 91.50 94 LEU A CA 1
ATOM 726 C C . LEU A 1 94 ? 2.202 1.818 7.404 1.00 91.50 94 LEU A C 1
ATOM 728 O O . LEU A 1 94 ? 3.325 1.515 7.813 1.00 91.50 94 LEU A O 1
ATOM 732 N N . LYS A 1 95 ? 1.660 3.018 7.577 1.00 88.38 95 LYS A N 1
ATOM 733 C CA . LYS A 1 95 ? 2.143 4.007 8.532 1.00 88.38 95 LYS A CA 1
ATOM 734 C C . LYS A 1 95 ? 1.078 4.142 9.613 1.00 88.38 95 LYS A C 1
ATOM 736 O O . LYS A 1 95 ? -0.054 4.520 9.316 1.00 88.38 95 LYS A O 1
ATOM 741 N N . ASP A 1 96 ? 1.430 3.785 10.846 1.00 74.25 96 ASP A N 1
ATOM 742 C CA . ASP A 1 96 ? 0.490 3.766 11.976 1.00 74.25 96 ASP A CA 1
ATOM 743 C C . ASP A 1 96 ? 0.099 5.195 12.437 1.00 74.25 96 ASP A C 1
ATOM 745 O O . ASP A 1 96 ? -0.958 5.385 13.039 1.00 74.25 96 ASP A O 1
ATOM 749 N N . GLY A 1 97 ? 0.890 6.227 12.104 1.00 73.19 97 GLY A N 1
ATOM 750 C CA . GLY A 1 97 ? 0.573 7.625 12.418 1.00 73.19 97 GLY A CA 1
ATOM 751 C C . GLY A 1 97 ? 1.205 8.644 11.458 1.00 73.19 97 GLY A C 1
ATOM 752 O O . GLY A 1 97 ? 2.429 8.659 11.324 1.00 73.19 97 GLY A O 1
ATOM 753 N N . PRO A 1 98 ? 0.423 9.552 10.837 1.00 79.19 98 PRO A N 1
ATOM 754 C CA . PRO A 1 98 ? -1.011 9.433 10.515 1.00 79.19 98 PRO A CA 1
ATOM 755 C C . PRO A 1 98 ? -1.333 8.107 9.800 1.00 79.19 98 PRO A C 1
ATOM 757 O O . PRO A 1 98 ? -0.453 7.557 9.142 1.00 79.19 98 PRO A O 1
ATOM 760 N N . PHE A 1 99 ? -2.567 7.586 9.931 1.00 86.31 99 PHE A N 1
ATOM 761 C CA . PHE A 1 99 ? -2.940 6.326 9.267 1.00 86.31 99 PHE A CA 1
ATOM 762 C C . PHE A 1 99 ? -2.854 6.515 7.765 1.00 86.31 99 PHE A C 1
ATOM 764 O O . PHE A 1 99 ? -3.673 7.231 7.194 1.00 86.31 99 PHE A O 1
ATOM 771 N N . ILE A 1 100 ? -1.922 5.830 7.125 1.00 89.19 100 ILE A N 1
ATOM 772 C CA . ILE A 1 100 ? -1.959 5.673 5.684 1.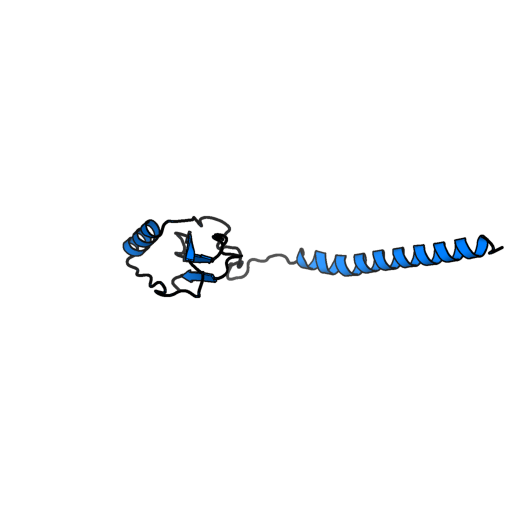00 89.19 100 ILE A CA 1
ATOM 773 C C . ILE A 1 100 ? -1.557 4.243 5.331 1.00 89.19 100 ILE A C 1
ATOM 775 O O . ILE A 1 100 ? -0.572 3.708 5.847 1.00 89.19 100 ILE A O 1
ATOM 779 N 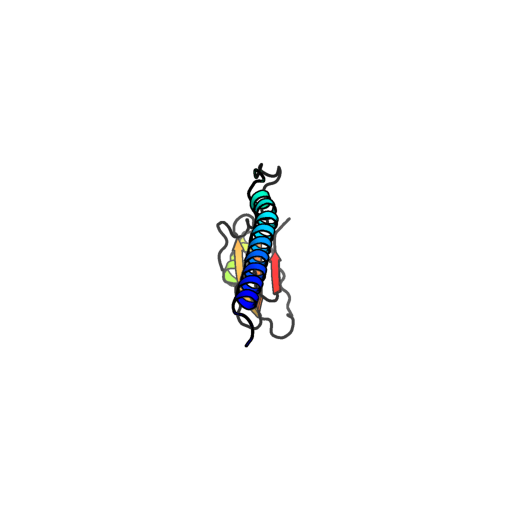N . ALA A 1 101 ? -2.319 3.646 4.420 1.00 91.88 101 ALA A N 1
ATOM 780 C CA . ALA A 1 101 ? -2.026 2.351 3.829 1.00 91.88 101 ALA A CA 1
ATOM 781 C C . ALA A 1 101 ? -1.744 2.506 2.330 1.00 91.88 101 ALA A C 1
ATOM 783 O O . ALA A 1 101 ? -2.543 3.102 1.609 1.00 91.88 101 ALA A O 1
ATOM 784 N N . ILE A 1 102 ? -0.634 1.945 1.856 1.00 92.88 102 ILE A N 1
ATOM 785 C CA . ILE A 1 102 ? -0.274 1.890 0.438 1.00 92.88 102 ILE A CA 1
ATOM 786 C C . ILE A 1 102 ? -0.329 0.435 -0.013 1.00 92.88 102 ILE A C 1
ATOM 788 O O . ILE A 1 102 ? 0.410 -0.411 0.487 1.00 92.88 102 ILE A O 1
ATOM 792 N N . PHE A 1 103 ? -1.189 0.153 -0.982 1.00 94.50 103 PHE A N 1
ATOM 793 C CA . PHE A 1 103 ? -1.304 -1.148 -1.628 1.00 94.50 103 PHE A CA 1
ATOM 794 C C . PHE A 1 103 ? -0.524 -1.121 -2.928 1.00 94.50 103 PHE A C 1
ATOM 796 O O . PHE A 1 103 ? -0.816 -0.306 -3.804 1.00 94.50 103 PHE A O 1
ATOM 803 N N . VAL A 1 104 ? 0.438 -2.025 -3.052 1.00 94.19 104 VAL A N 1
ATOM 804 C CA . VAL A 1 104 ? 1.301 -2.139 -4.223 1.00 94.19 104 VAL A CA 1
ATOM 805 C C . VAL A 1 104 ? 0.841 -3.324 -5.049 1.00 94.19 104 VAL A C 1
ATOM 807 O O . VAL A 1 104 ? 0.773 -4.449 -4.552 1.00 94.19 104 VAL A O 1
ATOM 810 N N . TYR A 1 105 ? 0.513 -3.065 -6.309 1.00 94.44 105 TYR A N 1
ATOM 811 C CA . TYR A 1 105 ? 0.114 -4.081 -7.264 1.00 94.44 105 TYR A CA 1
ATOM 812 C C . TYR A 1 105 ? 1.124 -4.153 -8.406 1.00 94.44 105 TYR A C 1
ATOM 814 O O . TYR A 1 105 ? 1.413 -3.153 -9.066 1.00 94.44 105 TYR A O 1
ATOM 822 N N . SER A 1 106 ? 1.627 -5.355 -8.668 1.00 94.31 106 SER A N 1
ATOM 823 C CA . SER A 1 106 ? 2.552 -5.611 -9.768 1.00 94.31 106 SER A CA 1
ATOM 824 C C . SER A 1 106 ? 2.330 -7.000 -10.365 1.00 94.31 106 SER A C 1
ATOM 826 O O . SER A 1 106 ? 1.837 -7.920 -9.708 1.00 94.31 106 SER A O 1
ATOM 828 N N . SER A 1 107 ? 2.649 -7.125 -11.647 1.00 94.88 107 SER A N 1
ATOM 829 C CA . SER A 1 107 ? 2.689 -8.364 -12.414 1.00 94.88 107 SER A CA 1
ATOM 830 C C . SER A 1 107 ? 4.044 -9.077 -12.339 1.00 94.88 107 SER A C 1
ATOM 832 O O . SER A 1 107 ? 4.105 -10.277 -12.601 1.00 94.88 107 SER A O 1
ATOM 834 N N . GLU A 1 108 ? 5.097 -8.369 -11.916 1.00 93.88 108 GLU A N 1
ATOM 835 C CA . GLU A 1 108 ? 6.487 -8.844 -11.829 1.00 93.88 108 GLU A CA 1
ATOM 836 C C . GLU A 1 108 ? 6.986 -8.953 -10.376 1.00 93.88 108 GLU A C 1
ATOM 838 O O . GLU A 1 108 ? 8.184 -8.881 -10.113 1.00 93.88 108 GLU A O 1
ATOM 843 N N . ASP A 1 109 ? 6.068 -9.081 -9.413 1.00 91.75 109 ASP A N 1
ATOM 844 C CA . ASP A 1 109 ? 6.383 -9.154 -7.978 1.00 91.75 109 ASP A CA 1
ATOM 845 C C . ASP A 1 109 ? 7.157 -7.927 -7.435 1.00 91.75 109 ASP A C 1
ATOM 847 O O . ASP A 1 109 ? 7.785 -7.990 -6.375 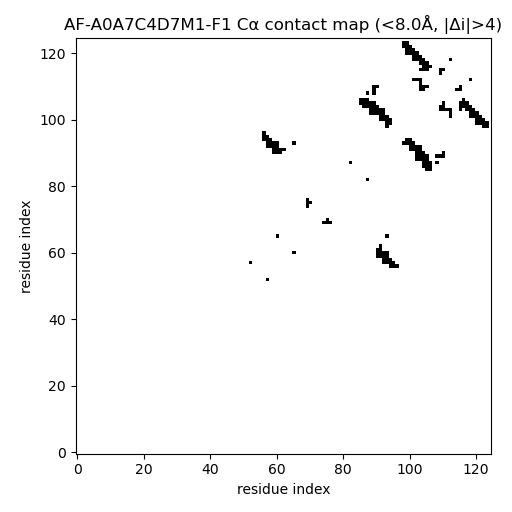1.00 91.75 109 ASP A O 1
ATOM 851 N N . ASN A 1 110 ? 7.078 -6.774 -8.119 1.00 92.12 110 ASN A N 1
ATOM 852 C CA . ASN A 1 110 ? 7.679 -5.534 -7.632 1.00 92.12 110 ASN A CA 1
ATOM 853 C C . ASN A 1 110 ? 6.939 -5.042 -6.379 1.00 92.12 110 ASN A C 1
ATOM 855 O O . ASN A 1 110 ? 5.726 -4.814 -6.400 1.00 92.12 110 ASN A O 1
ATOM 859 N N . LYS A 1 111 ? 7.687 -4.870 -5.288 1.00 92.25 111 LYS A N 1
ATOM 860 C CA . LYS A 1 111 ? 7.192 -4.357 -4.006 1.00 92.25 111 LYS A CA 1
ATOM 861 C C . LYS A 1 111 ? 7.427 -2.866 -3.819 1.00 92.25 111 LYS A C 1
ATOM 863 O O . LYS A 1 111 ? 6.827 -2.269 -2.938 1.00 92.25 111 LYS A O 1
ATOM 868 N N . ASP A 1 112 ? 8.293 -2.252 -4.614 1.00 88.69 112 ASP A N 1
ATOM 869 C CA . ASP A 1 112 ? 8.591 -0.836 -4.470 1.00 88.69 112 ASP A CA 1
ATOM 870 C C . ASP A 1 112 ? 7.410 0.005 -4.964 1.00 88.69 112 ASP A C 1
ATOM 872 O O . ASP A 1 112 ? 7.133 0.106 -6.159 1.00 88.69 112 ASP A O 1
ATOM 876 N N . TYR A 1 113 ? 6.723 0.650 -4.025 1.00 86.44 113 TYR A N 1
ATOM 877 C CA . TYR A 1 113 ? 5.576 1.510 -4.301 1.00 86.44 113 TYR A CA 1
ATOM 878 C C . TYR A 1 113 ? 5.924 2.716 -5.207 1.00 86.44 113 TYR A C 1
ATOM 880 O O . TYR A 1 113 ? 5.009 3.353 -5.726 1.00 86.44 113 TYR A O 1
ATOM 888 N N . ARG A 1 114 ? 7.211 3.071 -5.397 1.00 86.06 114 ARG A N 1
ATOM 889 C CA . ARG A 1 114 ? 7.637 4.159 -6.308 1.00 86.06 114 ARG A CA 1
ATOM 890 C C . ARG A 1 114 ? 7.676 3.730 -7.763 1.00 86.06 114 ARG A C 1
ATOM 892 O O . ARG A 1 114 ? 7.600 4.579 -8.646 1.00 86.06 114 ARG A O 1
ATOM 899 N N . THR A 1 115 ? 7.879 2.440 -8.000 1.00 87.94 115 THR A N 1
ATOM 900 C CA . THR A 1 115 ? 8.187 1.892 -9.325 1.00 87.94 115 THR A CA 1
ATOM 901 C C . THR A 1 115 ? 7.206 0.813 -9.766 1.00 87.94 115 THR A C 1
ATOM 903 O O . THR A 1 115 ? 7.258 0.378 -10.915 1.00 87.94 115 THR A O 1
ATOM 906 N N . ALA A 1 116 ? 6.305 0.379 -8.884 1.00 90.44 116 ALA A N 1
ATOM 907 C CA . ALA A 1 116 ? 5.254 -0.563 -9.222 1.00 90.44 116 ALA A CA 1
ATOM 908 C C . ALA A 1 116 ? 4.251 0.017 -10.228 1.00 90.44 116 ALA A C 1
ATOM 910 O O . ALA A 1 116 ? 4.051 1.225 -10.342 1.00 90.44 116 ALA A O 1
ATOM 911 N N . GLU A 1 117 ? 3.594 -0.886 -10.953 1.00 93.00 117 GLU A N 1
ATOM 912 C CA . GLU A 1 117 ? 2.671 -0.546 -12.038 1.00 93.00 117 GLU A CA 1
ATOM 913 C C . GLU A 1 117 ? 1.404 0.150 -11.535 1.00 93.00 117 GLU A C 1
ATOM 915 O O . GLU A 1 117 ? 0.845 1.005 -12.224 1.00 93.00 117 GLU A O 1
ATOM 920 N N . LEU A 1 118 ? 0.931 -0.224 -10.343 1.00 91.25 118 LEU A N 1
ATOM 921 C CA . LEU A 1 118 ? -0.244 0.374 -9.729 1.00 91.25 118 LEU A CA 1
ATOM 922 C C . LEU A 1 118 ? -0.086 0.432 -8.212 1.00 91.25 118 LEU A C 1
ATOM 924 O O . LEU A 1 118 ? 0.077 -0.592 -7.552 1.00 91.25 118 LEU A O 1
ATOM 928 N N . CYS A 1 119 ? -0.248 1.630 -7.662 1.00 92.06 119 CYS A N 1
ATOM 929 C CA . CYS A 1 119 ? -0.293 1.864 -6.227 1.00 92.06 119 CYS A CA 1
ATOM 930 C C . CYS A 1 119 ? -1.613 2.533 -5.855 1.00 92.06 119 CYS A C 1
ATOM 932 O O . CYS A 1 119 ? -2.059 3.462 -6.530 1.00 92.06 119 CYS A O 1
ATOM 934 N N . ILE A 1 120 ? -2.239 2.060 -4.779 1.00 91.88 120 ILE A N 1
ATOM 935 C CA . ILE A 1 120 ? -3.418 2.695 -4.186 1.00 91.88 120 ILE A CA 1
ATOM 936 C C . ILE A 1 120 ? -3.031 3.165 -2.793 1.00 91.88 120 ILE A C 1
ATOM 938 O O . ILE A 1 120 ? -2.720 2.346 -1.931 1.00 91.88 120 ILE A O 1
ATOM 942 N N . GLU A 1 121 ? -3.069 4.473 -2.577 1.00 91.62 121 GLU A N 1
ATOM 943 C CA . GLU A 1 121 ? -2.908 5.076 -1.258 1.00 91.62 121 GLU A CA 1
ATOM 944 C C . GLU A 1 121 ? -4.281 5.313 -0.623 1.00 91.62 121 GLU A C 1
ATOM 946 O O . GLU A 1 121 ? -5.204 5.815 -1.269 1.00 91.62 121 GLU A O 1
ATOM 951 N N . ILE A 1 122 ? -4.411 4.952 0.651 1.00 89.00 122 ILE A N 1
ATOM 952 C CA . ILE A 1 122 ? -5.583 5.228 1.476 1.00 89.00 122 ILE A CA 1
ATOM 953 C C . ILE A 1 122 ? -5.132 6.031 2.687 1.00 89.00 122 ILE A C 1
ATOM 955 O O . ILE A 1 122 ? -4.516 5.486 3.601 1.00 89.00 122 ILE A O 1
ATOM 959 N N . SER A 1 123 ? -5.500 7.307 2.705 1.00 87.19 123 SER A N 1
ATOM 960 C CA . SER A 1 123 ? -5.312 8.226 3.821 1.00 87.19 123 SER A CA 1
ATOM 961 C C . SER A 1 123 ? -6.670 8.841 4.200 1.00 87.19 123 SER A C 1
ATOM 963 O O . SER A 1 123 ? -7.429 9.260 3.323 1.00 87.19 123 SER A O 1
ATOM 965 N N . PRO A 1 124 ? -7.063 8.836 5.485 1.00 76.56 124 PRO A N 1
ATOM 966 C CA . PRO A 1 124 ? -8.245 9.540 5.932 1.00 76.56 124 PRO A CA 1
ATOM 967 C C . PRO A 1 124 ? -7.928 11.035 5.953 1.00 76.56 124 PRO A C 1
ATOM 969 O O . PRO A 1 124 ? -6.950 11.453 6.570 1.00 76.56 124 PRO A O 1
ATOM 972 N N . SER A 1 125 ? -8.758 11.804 5.251 1.00 59.97 125 SER A N 1
ATOM 973 C CA . SER A 1 125 ? -8.761 13.270 5.260 1.00 59.97 125 SER A CA 1
ATOM 974 C C . SER A 1 125 ? -8.985 13.849 6.650 1.00 59.97 125 SER A C 1
ATOM 976 O O . SER A 1 125 ? -9.828 13.264 7.374 1.00 59.97 125 SER A O 1
#

Mean predicted aligned error: 16.68 Å

Secondary structure (DSSP, 8-state):
---HHHHHHHHHHHHHHHHHHHHHHHHHHHHHHHHHH-S--PPPSS---TTTTSSS-EEE--HHHHHHHHHHTT---PPPS--STT-EEEEEEEETTTTEEEEEEESS----TTTSSEEEEE---

Foldseek 3Di:
DPPPVVVVVVVVVVVVVVVVVVVVVCVVVVVVVVVVVPDPPPPDPDDDDVCVVPPDAKDWDDPVVVVVLCVVVVHDDDDDPDDDPQWDFQTWIFRSPQTKIKTAIANVSDPPSVPGPDIDMDGDD

Sequence (125 aa):
MVNALSLTVRILIFASAFSTIAISVMLITWPCGLEYYRRPFGPAPFGLDPGDFYSADCREVSLDELVKVVSEAGRTIYLPSKLPRGLKLTAIYLKDGPFIAIFVYSSEDNKDYRTAELCIEISPS

Solvent-accessible surface area (backbone atoms only — not comparable to full-atom values): 7691 Å² total; per-residue (Å²): 135,82,58,67,72,62,55,55,53,51,52,52,54,52,56,51,52,54,51,52,51,54,53,48,54,48,64,58,47,51,60,61,57,46,57,73,70,63,58,80,83,64,79,53,99,71,82,70,63,96,63,62,69,76,74,65,74,59,40,82,48,54,72,69,54,49,52,49,55,36,52,77,70,75,52,85,86,87,75,80,93,70,69,66,90,69,48,37,84,50,36,34,37,38,23,85,77,74,60,34,40,38,41,14,25,18,67,80,68,37,54,52,68,89,76,34,84,42,65,50,78,49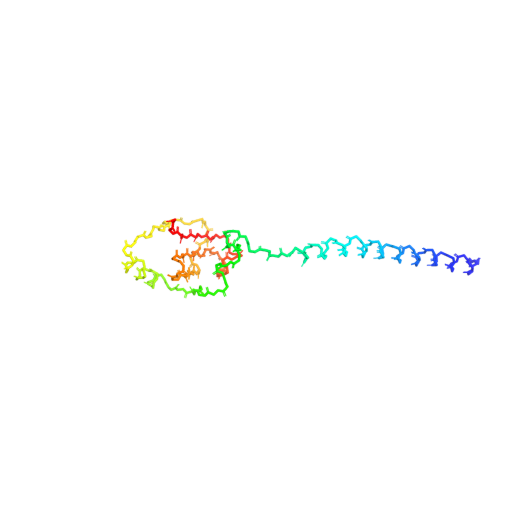,63,80,130

pLDDT: mean 74.04, std 18.25, range [41.03, 95.31]

Radius of gyration: 27.63 Å; Cα contacts (8 Å, |Δi|>4): 108; chains: 1; bounding box: 68×39×65 Å